Protein AF-B6BFB5-F1 (afdb_monomer)

Secondary structure (DSSP, 8-state):
--S-B---GGG-S--BSHHHHHHHT------------SPPPPTT---

Structure (mmCIF, N/CA/C/O backbone):
data_AF-B6BFB5-F1
#
_entry.id   AF-B6BFB5-F1
#
loop_
_atom_site.group_PDB
_atom_site.id
_atom_site.type_symbol
_atom_site.label_atom_id
_atom_site.label_alt_id
_atom_site.label_comp_id
_atom_site.label_asym_id
_atom_site.label_entity_id
_atom_site.label_seq_id
_atom_site.pdbx_PDB_ins_code
_atom_site.Cartn_x
_atom_site.Cartn_y
_atom_site.Cartn_z
_atom_site.occupancy
_atom_site.B_iso_or_equiv
_atom_site.auth_seq_id
_atom_site.auth_comp_id
_atom_site.auth_asym_id
_atom_site.auth_atom_id
_atom_site.pdbx_PDB_model_num
ATOM 1 N N . PRO A 1 1 ? -16.888 -7.637 11.664 1.00 70.56 1 PRO A N 1
ATOM 2 C CA . PRO A 1 1 ? -17.355 -6.226 11.667 1.00 70.56 1 PRO A CA 1
ATOM 3 C C . PRO A 1 1 ? -16.823 -5.476 10.439 1.00 70.56 1 PRO A C 1
ATOM 5 O O . PRO A 1 1 ? -15.630 -5.559 10.165 1.00 70.56 1 PRO A O 1
ATOM 8 N N . VAL A 1 2 ? -17.700 -4.815 9.675 1.00 87.19 2 VAL A N 1
ATOM 9 C CA . VAL A 1 2 ? -17.326 -4.142 8.409 1.00 87.19 2 VAL A CA 1
ATOM 10 C C . VAL A 1 2 ? -16.987 -2.661 8.619 1.00 87.19 2 VAL A C 1
ATOM 12 O O . VAL A 1 2 ? -16.193 -2.100 7.871 1.00 87.19 2 VAL A O 1
ATOM 15 N N . ALA A 1 3 ? -17.555 -2.035 9.652 1.00 92.50 3 ALA A N 1
ATOM 16 C CA . ALA A 1 3 ? -17.261 -0.650 9.992 1.00 92.50 3 ALA A CA 1
ATOM 17 C C . ALA A 1 3 ? -15.879 -0.529 10.670 1.00 92.50 3 ALA A C 1
ATOM 19 O O . ALA A 1 3 ? -15.603 -1.315 11.581 1.00 92.50 3 ALA A O 1
ATOM 20 N N . PRO A 1 4 ? -15.035 0.437 10.263 1.00 93.88 4 PRO A N 1
ATOM 21 C CA . PRO A 1 4 ? -13.789 0.742 10.956 1.00 93.88 4 PRO A CA 1
ATOM 22 C C . PRO A 1 4 ? -14.070 1.423 12.303 1.00 93.88 4 PRO A C 1
ATOM 24 O O . PRO A 1 4 ? -14.898 2.331 12.389 1.00 93.88 4 PRO A O 1
ATOM 27 N N . PHE A 1 5 ? -13.356 1.016 13.349 1.00 95.62 5 PHE A N 1
ATOM 28 C CA . PHE A 1 5 ? -13.514 1.518 14.713 1.00 95.62 5 PHE A CA 1
ATOM 29 C C . PHE A 1 5 ? -12.185 2.021 15.279 1.00 95.62 5 PHE A C 1
ATOM 31 O O . PHE A 1 5 ? -11.157 1.371 15.134 1.00 95.62 5 PHE A O 1
ATOM 38 N N . GLY A 1 6 ? -12.182 3.191 15.916 1.00 95.00 6 GLY A N 1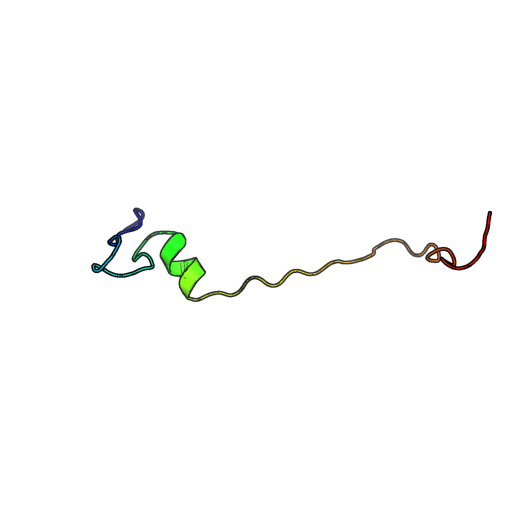
ATOM 39 C CA . GLY A 1 6 ? -10.991 3.750 16.554 1.00 95.00 6 GLY A CA 1
ATOM 40 C C . GLY A 1 6 ? -11.155 5.222 16.922 1.00 95.00 6 GLY A C 1
ATOM 41 O O . GLY A 1 6 ? -12.085 5.894 16.474 1.00 95.00 6 GLY A O 1
ATOM 42 N N . GLY A 1 7 ? -10.249 5.709 17.767 1.00 94.94 7 GLY A N 1
ATOM 43 C CA . GLY A 1 7 ? -10.308 7.046 18.352 1.00 94.94 7 GLY A CA 1
ATOM 44 C C . GLY A 1 7 ? -9.630 8.146 17.530 1.00 94.94 7 GLY A C 1
ATOM 45 O O . GLY A 1 7 ? -9.219 7.954 16.382 1.00 94.94 7 GLY A O 1
ATOM 46 N N . HIS A 1 8 ? -9.528 9.320 18.154 1.00 95.56 8 HIS A N 1
ATOM 47 C CA . HIS A 1 8 ? -8.802 10.489 17.657 1.00 95.56 8 HIS A CA 1
ATOM 48 C C . HIS A 1 8 ? -7.998 11.123 18.804 1.00 95.56 8 HIS A C 1
ATOM 50 O O . HIS A 1 8 ? -8.323 10.931 19.977 1.00 95.56 8 HIS A O 1
ATOM 56 N N . GLY A 1 9 ? -6.968 11.910 18.478 1.00 96.19 9 GLY A N 1
ATOM 57 C CA . GLY A 1 9 ? -6.146 12.604 19.474 1.00 96.19 9 GLY A CA 1
ATOM 58 C C . GLY A 1 9 ? -5.420 11.635 20.411 1.00 96.19 9 GLY A C 1
ATOM 59 O O . GLY A 1 9 ? -4.792 10.682 19.958 1.00 96.19 9 GLY A O 1
ATOM 60 N N . LEU A 1 10 ? -5.528 11.864 21.724 1.00 97.00 10 LEU A N 1
ATOM 61 C CA . LEU A 1 10 ? -4.871 11.029 22.739 1.00 97.00 10 LEU A CA 1
ATOM 62 C C . LEU A 1 10 ? -5.489 9.629 22.887 1.00 97.00 10 LEU A C 1
ATOM 64 O O . LEU A 1 10 ? -4.915 8.785 23.566 1.00 97.00 10 LEU A O 1
ATOM 68 N N . SER A 1 11 ? -6.627 9.354 22.243 1.00 96.56 11 SER A N 1
ATOM 69 C CA . SER A 1 11 ? -7.224 8.013 22.212 1.00 96.56 11 SER A CA 1
ATOM 70 C C . SER A 1 11 ? -6.513 7.046 21.253 1.00 96.56 11 SER A C 1
ATOM 72 O O . SER A 1 11 ? -6.896 5.881 21.192 1.00 96.56 11 SER A O 1
ATOM 74 N N . GLY A 1 12 ? -5.507 7.511 20.501 1.00 94.88 12 GLY A N 1
ATOM 75 C CA . GLY A 1 12 ? -4.697 6.695 19.593 1.00 94.88 12 GLY A CA 1
ATOM 76 C C . GLY A 1 12 ? -5.019 6.877 18.105 1.00 94.88 12 GLY A C 1
ATOM 77 O O . GLY A 1 12 ? -5.916 7.631 17.718 1.00 94.88 12 GLY A O 1
ATOM 78 N N . HIS A 1 13 ? -4.253 6.174 17.268 1.00 94.00 13 HIS A N 1
ATOM 79 C CA . HIS A 1 13 ? -4.338 6.192 15.804 1.00 94.00 13 HIS A CA 1
ATOM 80 C C . HIS A 1 13 ? -4.583 4.784 15.246 1.00 94.00 13 HIS A C 1
ATOM 82 O O . HIS A 1 13 ? -4.336 3.794 15.928 1.00 94.00 13 HIS A O 1
ATOM 88 N N . GLY A 1 14 ? -5.038 4.707 13.995 1.00 93.25 14 GLY A N 1
ATOM 89 C CA . GLY A 1 14 ? -5.412 3.448 13.344 1.00 93.25 14 GLY A CA 1
ATOM 90 C C . GLY A 1 14 ? -6.889 3.101 13.523 1.00 93.25 14 GLY A C 1
ATOM 91 O O . GLY A 1 14 ? -7.662 3.863 14.127 1.00 93.25 14 GLY A O 1
ATO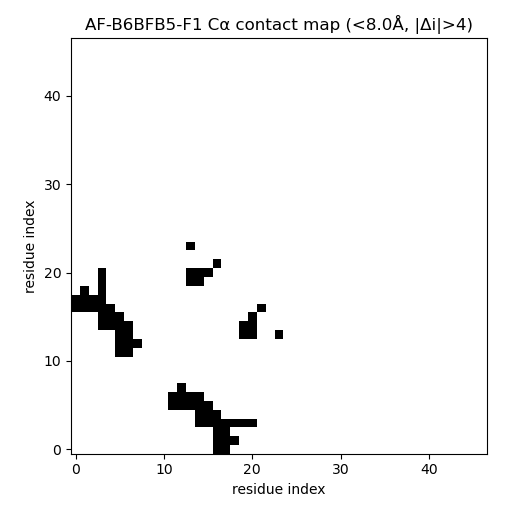M 92 N N . ARG A 1 15 ? -7.298 1.978 12.929 1.00 95.44 15 ARG A N 1
ATOM 93 C CA . ARG A 1 15 ? -8.669 1.463 13.016 1.00 95.44 15 ARG A CA 1
ATOM 94 C C . ARG A 1 15 ? -8.682 -0.058 13.102 1.00 95.44 15 ARG A C 1
ATOM 96 O O . ARG A 1 15 ? -7.949 -0.735 12.395 1.00 95.44 15 ARG A O 1
ATOM 103 N N . GLU A 1 16 ? -9.602 -0.582 13.895 1.00 94.44 16 GLU A N 1
ATOM 104 C CA . GLU A 1 16 ? -9.951 -1.996 13.928 1.00 94.44 16 GLU A CA 1
ATOM 105 C C . GLU A 1 16 ? -11.169 -2.278 13.044 1.00 94.44 16 GLU A C 1
ATOM 107 O O . GLU A 1 16 ? -12.062 -1.442 12.899 1.00 94.44 16 GLU A O 1
ATOM 112 N N . GLY A 1 17 ? -11.234 -3.481 12.473 1.00 93.44 17 GLY A N 1
ATOM 113 C CA . GLY A 1 17 ? -12.329 -3.892 11.596 1.00 93.44 17 GLY A CA 1
ATOM 114 C C . GLY A 1 17 ? -12.340 -3.214 10.219 1.00 93.44 17 GLY A C 1
ATOM 115 O O . GLY A 1 17 ? -11.652 -2.227 9.946 1.00 93.44 17 GLY A O 1
ATOM 116 N N . GLY A 1 18 ? -13.141 -3.781 9.316 1.00 93.19 18 GLY A N 1
ATOM 117 C CA . GLY A 1 18 ? -13.261 -3.296 7.943 1.00 93.19 18 GLY A CA 1
ATOM 118 C C . GLY A 1 18 ? -11.966 -3.371 7.126 1.00 93.19 18 GLY A C 1
ATOM 119 O O . GLY A 1 18 ? -10.990 -4.021 7.499 1.00 93.19 18 GLY A O 1
ATOM 120 N N . LEU A 1 19 ? -11.969 -2.693 5.975 1.00 94.44 19 LEU A N 1
ATOM 121 C CA . LEU A 1 19 ? -10.819 -2.660 5.064 1.00 94.44 19 LEU A CA 1
ATOM 122 C C . LEU A 1 19 ? -9.621 -1.908 5.661 1.00 94.44 19 LEU A C 1
ATOM 124 O O . LEU A 1 19 ? -8.479 -2.247 5.374 1.00 94.44 19 LEU A O 1
ATOM 128 N N . GLN A 1 20 ? -9.875 -0.906 6.505 1.00 93.50 20 GLN A N 1
ATOM 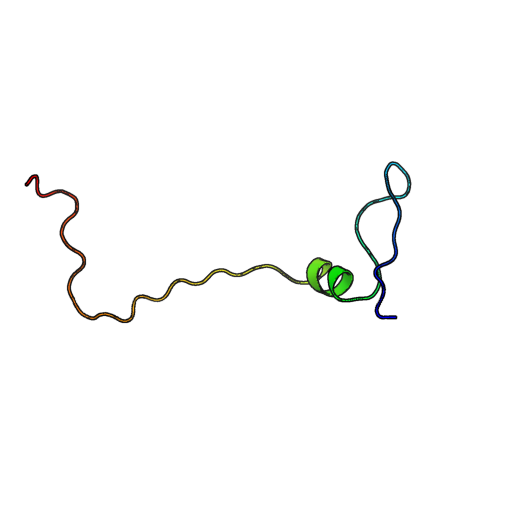129 C CA . GLN A 1 20 ? -8.821 -0.062 7.064 1.00 93.50 20 GLN A CA 1
ATOM 130 C C . GLN A 1 20 ? -7.868 -0.863 7.961 1.00 93.50 20 GLN A C 1
ATOM 132 O O . GLN A 1 20 ? -6.659 -0.728 7.815 1.00 93.50 20 GLN A O 1
ATOM 137 N N . ALA A 1 21 ? -8.396 -1.793 8.764 1.00 94.56 21 ALA A N 1
ATOM 138 C CA . ALA A 1 21 ? -7.570 -2.707 9.549 1.00 94.56 21 ALA A CA 1
ATOM 139 C C . ALA A 1 21 ? -6.681 -3.609 8.673 1.00 94.56 21 ALA A C 1
ATOM 141 O O . ALA A 1 21 ? -5.539 -3.877 9.024 1.00 94.56 21 ALA A O 1
ATOM 142 N N . ALA A 1 22 ? -7.165 -4.064 7.511 1.00 94.25 22 ALA A N 1
ATOM 143 C CA . ALA A 1 22 ? -6.354 -4.882 6.604 1.00 94.25 22 ALA A CA 1
ATOM 144 C C . ALA A 1 22 ? -5.180 -4.091 5.993 1.00 94.25 22 ALA A C 1
ATOM 146 O O . ALA A 1 22 ? -4.100 -4.642 5.764 1.00 94.25 22 ALA A O 1
ATOM 147 N N . LEU A 1 23 ? -5.375 -2.793 5.744 1.00 95.19 23 LEU A N 1
ATOM 148 C CA . LEU A 1 23 ? -4.329 -1.916 5.218 1.00 95.19 23 LEU A CA 1
ATOM 149 C C . LEU A 1 23 ? -3.211 -1.658 6.238 1.00 95.19 23 LEU A C 1
ATOM 151 O O . LEU A 1 23 ? -2.058 -1.548 5.833 1.00 95.19 23 LEU A O 1
ATOM 155 N N . ASP A 1 24 ? -3.514 -1.663 7.538 1.00 95.06 24 ASP A N 1
ATOM 156 C CA . ASP A 1 24 ? -2.509 -1.478 8.598 1.00 95.06 24 ASP A CA 1
ATOM 157 C C . ASP A 1 24 ? -1.490 -2.639 8.665 1.00 95.06 24 ASP A C 1
ATOM 159 O O . ASP A 1 24 ? -0.348 -2.448 9.087 1.00 95.06 24 ASP A O 1
ATOM 163 N N . TYR A 1 25 ? -1.863 -3.830 8.178 1.00 95.06 25 TYR A N 1
ATOM 164 C CA . TYR A 1 25 ? -0.999 -5.021 8.132 1.00 95.06 25 TYR A CA 1
ATOM 165 C C . TYR A 1 25 ? -0.465 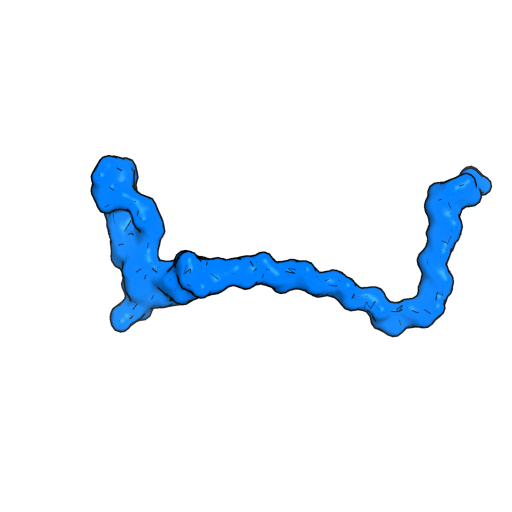-5.354 6.735 1.00 95.06 25 TYR A C 1
ATOM 167 O O . TYR A 1 25 ? 0.175 -6.390 6.540 1.00 95.06 25 TYR A O 1
ATOM 175 N N . THR A 1 26 ? -0.695 -4.488 5.751 1.00 96.81 26 THR A N 1
ATOM 176 C CA . THR A 1 26 ? -0.164 -4.648 4.394 1.00 96.81 26 THR A CA 1
ATOM 177 C C . THR A 1 26 ? 0.681 -3.439 4.000 1.00 96.81 26 THR A C 1
ATOM 179 O O . THR A 1 26 ? 0.698 -2.402 4.660 1.00 96.81 26 THR A O 1
ATOM 182 N N . ARG A 1 27 ? 1.476 -3.579 2.936 1.00 97.06 27 ARG A N 1
ATOM 183 C CA . ARG A 1 27 ? 2.287 -2.484 2.391 1.00 97.06 27 ARG A CA 1
ATOM 184 C C . ARG A 1 27 ? 2.001 -2.332 0.910 1.00 97.06 27 ARG A C 1
ATOM 186 O O . ARG A 1 27 ? 1.924 -3.322 0.184 1.00 97.06 27 ARG A O 1
ATOM 193 N N . VAL A 1 28 ? 1.876 -1.084 0.465 1.00 97.38 28 VAL A N 1
ATOM 194 C CA . VAL A 1 28 ? 1.699 -0.770 -0.954 1.00 97.38 28 VAL A CA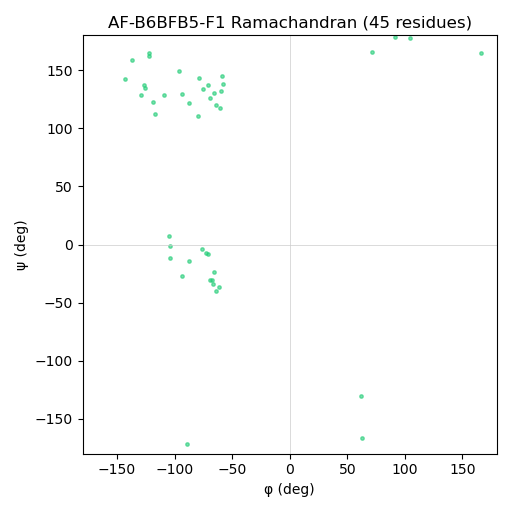 1
ATOM 195 C C . VAL A 1 28 ? 2.993 -1.086 -1.696 1.00 97.38 28 VAL A C 1
ATOM 197 O O . VAL A 1 28 ? 4.062 -0.590 -1.341 1.00 97.38 28 VAL A O 1
ATOM 200 N N . LYS A 1 29 ? 2.879 -1.893 -2.749 1.00 97.44 29 LYS A N 1
ATOM 201 C CA . LYS A 1 29 ? 3.948 -2.141 -3.713 1.00 97.44 29 LYS A CA 1
ATOM 202 C C . LYS A 1 29 ? 3.492 -1.647 -5.080 1.00 97.44 29 LYS A C 1
ATOM 204 O O . LYS A 1 29 ? 2.596 -2.235 -5.676 1.00 97.44 29 LYS A O 1
ATOM 209 N N . SER A 1 30 ? 4.132 -0.593 -5.573 1.00 97.69 30 SER A N 1
ATOM 210 C CA . SER A 1 30 ? 3.869 -0.047 -6.907 1.00 97.69 30 SER A CA 1
ATOM 211 C C . SER A 1 30 ? 4.835 -0.654 -7.921 1.00 97.69 30 SER A C 1
ATOM 213 O O . SER A 1 30 ? 6.044 -0.667 -7.693 1.00 97.69 30 SER A O 1
ATOM 215 N N . VAL A 1 31 ? 4.307 -1.158 -9.037 1.00 96.62 31 VAL A N 1
ATOM 216 C CA . VAL A 1 31 ? 5.090 -1.747 -10.133 1.00 96.62 31 VAL A CA 1
ATOM 217 C C . VAL A 1 31 ? 4.641 -1.109 -11.440 1.00 96.62 31 VAL A C 1
ATOM 219 O O . VAL A 1 31 ? 3.450 -1.091 -11.738 1.00 96.62 31 VAL A O 1
ATOM 222 N N . TRP A 1 32 ? 5.600 -0.611 -12.215 1.00 96.25 32 TRP A N 1
ATOM 223 C CA . TRP A 1 32 ? 5.372 -0.092 -13.559 1.00 96.25 32 TRP A CA 1
ATOM 224 C C . TRP A 1 32 ? 5.987 -1.055 -14.567 1.00 96.25 32 TRP A C 1
ATOM 226 O O . TRP A 1 32 ? 7.151 -1.431 -14.431 1.00 96.25 32 TRP A O 1
ATOM 236 N N . LEU A 1 33 ? 5.200 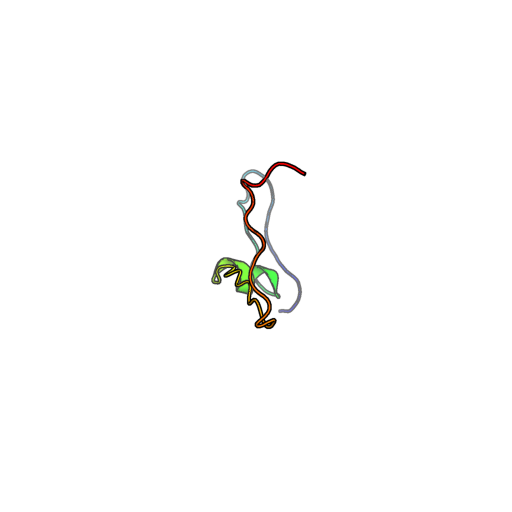-1.460 -15.563 1.00 95.38 33 LEU A N 1
ATOM 237 C CA 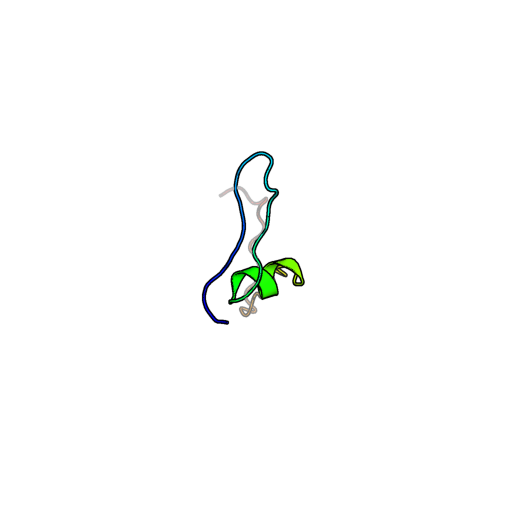. LEU A 1 33 ? 5.627 -2.373 -16.618 1.00 95.38 33 LEU A CA 1
ATOM 238 C C . LEU A 1 33 ? 5.525 -1.670 -17.970 1.00 95.38 33 LEU A C 1
ATOM 240 O O . LEU A 1 33 ? 4.449 -1.221 -18.359 1.00 95.38 33 LEU A O 1
ATOM 244 N N . ARG A 1 34 ? 6.644 -1.602 -18.694 1.00 94.12 34 ARG A N 1
ATOM 245 C CA . ARG A 1 34 ? 6.671 -1.173 -20.094 1.00 94.12 34 ARG A CA 1
ATOM 246 C C . ARG A 1 34 ? 6.431 -2.392 -20.984 1.00 94.12 34 ARG A C 1
ATOM 248 O O . ARG A 1 34 ? 7.199 -3.344 -20.915 1.00 94.12 34 ARG A O 1
ATOM 255 N N . THR A 1 35 ? 5.384 -2.336 -21.805 1.00 96.31 35 THR A N 1
ATOM 256 C CA . THR A 1 35 ? 4.978 -3.426 -22.713 1.00 96.31 35 THR A CA 1
ATOM 257 C C . THR A 1 35 ? 5.340 -3.184 -24.178 1.00 96.31 35 THR A C 1
ATOM 259 O O . THR A 1 35 ? 5.191 -4.092 -24.982 1.00 96.31 35 THR A O 1
ATOM 262 N N . SER A 1 36 ? 5.756 -1.967 -24.541 1.00 95.06 36 SER A N 1
ATOM 263 C CA . SER A 1 36 ? 6.247 -1.660 -25.889 1.00 95.06 36 SER A CA 1
ATOM 264 C C . SER A 1 36 ? 7.689 -2.143 -26.045 1.00 95.06 36 SER A C 1
ATOM 266 O O . SER A 1 36 ? 8.485 -2.025 -25.108 1.00 95.06 36 SER A O 1
ATOM 268 N N . ASP A 1 37 ? 8.017 -2.632 -27.238 1.00 95.06 37 ASP A N 1
ATOM 269 C CA . ASP A 1 37 ? 9.379 -2.978 -27.645 1.00 95.06 37 ASP A CA 1
ATOM 270 C C . ASP A 1 37 ? 10.135 -1.777 -28.244 1.00 95.06 37 ASP A C 1
ATOM 272 O O . ASP A 1 37 ? 11.364 -1.806 -28.312 1.00 95.06 37 ASP A O 1
ATOM 276 N N . ASP A 1 38 ? 9.435 -0.690 -28.600 1.00 95.44 38 ASP A N 1
ATOM 277 C CA . ASP A 1 38 ? 10.022 0.498 -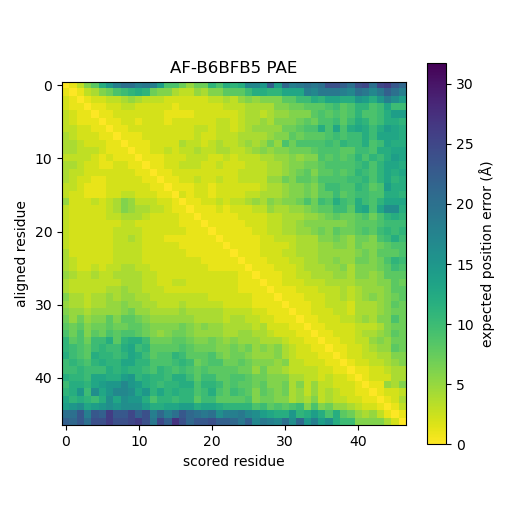29.233 1.00 95.44 38 ASP A CA 1
ATOM 278 C C . ASP A 1 38 ? 11.086 1.132 -28.334 1.00 95.44 38 ASP A C 1
ATOM 280 O O . ASP A 1 38 ? 10.815 1.367 -27.150 1.00 95.44 38 ASP A O 1
ATOM 284 N N . PRO A 1 39 ? 12.282 1.462 -28.847 1.00 91.69 39 PRO A N 1
ATOM 285 C CA . PRO A 1 39 ? 13.359 1.982 -28.016 1.00 91.69 39 PRO A CA 1
ATOM 286 C C . PRO A 1 39 ? 12.925 3.254 -27.282 1.00 91.69 39 PRO A C 1
ATOM 288 O O . PRO A 1 39 ? 12.290 4.137 -27.861 1.00 91.69 39 PRO A O 1
ATOM 291 N N . ILE A 1 40 ? 13.293 3.362 -26.001 1.00 92.12 40 ILE A N 1
ATOM 292 C CA . ILE A 1 40 ? 13.143 4.620 -25.264 1.00 92.12 40 ILE A CA 1
ATOM 293 C C . ILE A 1 40 ? 14.061 5.641 -25.952 1.00 92.12 40 ILE A C 1
ATOM 295 O O . ILE A 1 40 ? 15.265 5.382 -26.030 1.00 92.12 40 ILE A O 1
ATOM 299 N N . PRO A 1 41 ? 13.526 6.761 -26.477 1.00 90.38 41 PRO A N 1
ATOM 300 C CA . PRO A 1 41 ? 14.346 7.757 -27.151 1.00 90.38 41 PRO A CA 1
ATOM 301 C C . PRO A 1 41 ? 15.430 8.300 -26.221 1.00 90.38 41 PRO A C 1
ATOM 303 O O . PRO A 1 41 ? 15.186 8.472 -25.026 1.00 90.38 41 PRO A O 1
ATOM 306 N N . ASP A 1 42 ? 16.601 8.599 -26.782 1.00 90.88 42 ASP A N 1
ATOM 307 C CA . ASP A 1 42 ? 17.706 9.191 -26.029 1.00 90.88 42 ASP A CA 1
ATOM 308 C C . ASP A 1 42 ? 17.279 10.557 -25.450 1.00 90.88 42 ASP A C 1
ATOM 310 O O . ASP A 1 42 ? 16.952 11.469 -26.222 1.00 90.88 42 ASP A O 1
ATOM 314 N N . PRO A 1 43 ? 17.258 10.719 -24.110 1.00 92.12 43 PRO A N 1
ATOM 315 C CA . PRO A 1 43 ? 16.848 11.968 -23.482 1.00 92.12 43 PRO A CA 1
ATOM 316 C C . PRO 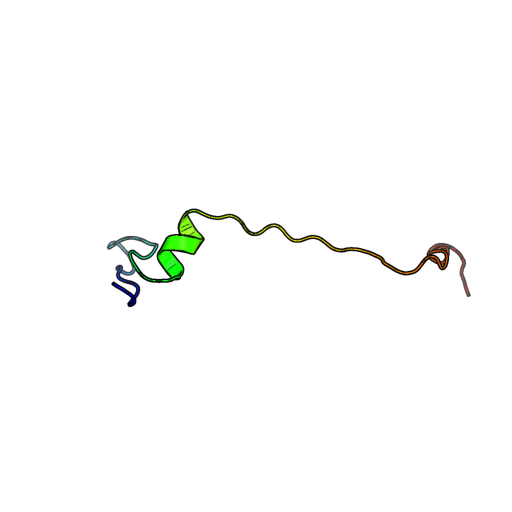A 1 43 ? 17.881 13.098 -23.628 1.00 92.12 43 PRO A C 1
ATOM 318 O O . PRO A 1 43 ? 17.580 14.226 -23.241 1.00 92.12 43 PRO A O 1
ATOM 321 N N . PHE A 1 44 ? 19.081 12.834 -24.158 1.00 92.75 44 PHE A N 1
ATOM 322 C CA . PHE A 1 44 ? 20.175 13.806 -24.260 1.00 92.75 44 PHE A CA 1
ATOM 323 C C . PHE A 1 44 ? 20.388 14.380 -25.668 1.00 92.75 44 PHE A C 1
ATOM 325 O O . PHE A 1 44 ? 21.233 15.260 -25.848 1.00 92.75 44 PHE A O 1
ATOM 332 N N . VAL A 1 45 ? 19.616 13.946 -26.668 1.00 88.19 45 VAL A N 1
ATOM 333 C CA . VAL A 1 45 ? 19.639 14.553 -28.008 1.00 88.19 45 VAL A CA 1
ATOM 334 C C . VAL A 1 45 ? 18.798 15.835 -27.999 1.00 88.19 45 VAL A C 1
ATOM 336 O O . VAL A 1 45 ? 17.571 15.778 -27.896 1.00 88.19 45 VAL A O 1
ATOM 339 N N . MET A 1 46 ? 19.447 16.999 -28.125 1.00 79.88 46 MET A N 1
ATOM 340 C CA . MET A 1 46 ? 18.754 18.272 -28.372 1.00 79.88 46 MET A CA 1
ATOM 341 C C . MET A 1 46 ? 18.092 18.244 -29.756 1.00 79.88 46 MET A C 1
ATOM 343 O O . MET A 1 46 ? 18.735 17.883 -30.742 1.00 79.88 46 MET A O 1
ATOM 347 N N . ARG A 1 47 ? 16.806 18.605 -29.804 1.00 72.62 47 ARG A N 1
ATOM 348 C CA . ARG A 1 47 ? 16.006 18.735 -31.029 1.00 72.62 47 ARG A CA 1
ATOM 349 C C . ARG A 1 47 ? 15.919 20.187 -31.466 1.00 72.62 47 ARG A C 1
ATOM 351 O O . ARG A 1 47 ? 15.826 21.045 -30.559 1.00 72.62 47 ARG A O 1
#

Sequence (47 aa):
PVAPFGGHGLSGHGREGGLQAALDYTRVKSVWLRTSDDPIPDPFVMR

Solvent-accessible surface area (backbone atoms only — not comparable to full-atom values): 3366 Å² total; per-residue (Å²): 112,69,66,64,44,68,57,62,78,94,67,41,81,71,42,44,39,30,71,62,31,55,52,76,78,53,78,94,80,90,84,88,82,85,86,73,86,73,78,81,76,72,90,82,68,86,128

pLDDT: mean 93.13, std 5.46, range [70.56, 97.69]

Mean predicted aligned error: 5.86 Å

Radius of gyration: 21.85 Å; Cα contacts (8 Å, |Δi|>4): 34; chains: 1; bounding box: 38×25×54 Å

Foldseek 3Di:
DADWDFDDDPRDDFTDHHPRNVVVVDDDDDDDDDPDPDDDDDPPDDD